Protein AF-A0A5E4LBW2-F1 (afdb_monomer_lite)

Sequence (86 aa):
MAKSGLGEMPEKEGQKSASFSGNSEVKSVGERPDFRVVQTEYDNRLGKTVFKDVGAMWRGTSKNGSDYYTLKIGKLRLLVFPNNKE

Radius of gyration: 24.8 Å; chains: 1; bounding box: 40×86×45 Å

Foldseek 3Di:
DDDDDPDDDDDDDDDDPDDPPAPWCPPDDPDDAPDFDWDWDQDPVVRGIDTDGFWGKHWTAHPVRAIWIWIDGPPDTDIGHDDPDD

Structure (mmCIF, N/CA/C/O backbone):
data_AF-A0A5E4LBW2-F1
#
_entry.id   AF-A0A5E4LBW2-F1
#
loop_
_atom_site.group_PDB
_atom_site.id
_atom_site.type_symbol
_atom_site.label_atom_id
_atom_site.label_alt_id
_atom_site.label_comp_id
_atom_site.label_asym_id
_atom_site.label_entity_id
_atom_site.label_seq_id
_atom_site.pdbx_PDB_ins_code
_atom_site.Cartn_x
_atom_site.Cartn_y
_atom_site.Cartn_z
_atom_site.occupancy
_atom_site.B_iso_or_equiv
_atom_site.auth_seq_id
_atom_site.auth_comp_id
_atom_site.auth_asym_id
_atom_site.auth_atom_id
_atom_site.pdbx_PDB_model_num
ATOM 1 N N . MET A 1 1 ? 22.748 -69.036 -6.580 1.00 46.09 1 MET A N 1
ATOM 2 C CA . MET A 1 1 ? 23.447 -67.743 -6.414 1.00 46.09 1 MET A CA 1
ATOM 3 C C . MET A 1 1 ? 23.138 -66.865 -7.617 1.00 46.09 1 MET A C 1
ATOM 5 O O . MET A 1 1 ? 23.257 -67.381 -8.716 1.00 46.09 1 MET A O 1
ATOM 9 N N . ALA A 1 2 ? 22.818 -65.583 -7.369 1.00 44.31 2 ALA A N 1
ATOM 10 C CA . ALA A 1 2 ? 22.771 -64.451 -8.319 1.00 44.31 2 ALA A CA 1
ATOM 11 C C . ALA A 1 2 ? 21.670 -64.483 -9.408 1.00 44.31 2 ALA A C 1
ATOM 13 O O . ALA A 1 2 ? 21.364 -65.541 -9.928 1.00 44.31 2 ALA A O 1
ATOM 14 N N . LYS A 1 3 ? 21.039 -63.389 -9.857 1.00 46.59 3 LYS A N 1
ATOM 15 C CA . LYS A 1 3 ? 21.011 -61.939 -9.546 1.00 46.59 3 LYS A CA 1
ATOM 16 C C . LYS A 1 3 ? 19.809 -61.384 -10.355 1.00 46.59 3 LYS A C 1
ATOM 18 O O . LYS A 1 3 ? 19.643 -61.770 -11.503 1.00 46.59 3 LYS A O 1
ATOM 23 N N . SER A 1 4 ? 18.835 -60.721 -9.725 1.00 50.06 4 SER A N 1
ATOM 24 C CA . SER A 1 4 ? 18.516 -59.282 -9.879 1.00 50.06 4 SER A CA 1
ATOM 25 C C . SER A 1 4 ? 18.507 -58.721 -11.312 1.00 50.06 4 SER A C 1
ATOM 27 O O . SER A 1 4 ? 19.551 -58.697 -11.960 1.00 50.06 4 SER A O 1
ATOM 29 N N . GLY A 1 5 ? 17.378 -58.140 -11.734 1.00 45.59 5 GLY A N 1
ATOM 30 C CA . GLY A 1 5 ? 17.324 -57.276 -12.918 1.00 45.59 5 GLY A CA 1
ATOM 31 C C . GLY A 1 5 ? 15.909 -56.884 -13.347 1.00 45.59 5 GLY A C 1
ATOM 32 O O . GLY A 1 5 ? 15.509 -57.206 -14.459 1.00 45.59 5 GLY A O 1
ATOM 33 N N . LEU A 1 6 ? 15.141 -56.219 -12.473 1.00 49.00 6 LEU A N 1
ATOM 34 C CA . LEU A 1 6 ? 13.971 -55.443 -12.903 1.00 49.00 6 LEU A CA 1
ATOM 35 C C . LEU A 1 6 ? 14.490 -54.284 -13.762 1.00 49.00 6 LEU A C 1
ATOM 37 O O . LEU A 1 6 ? 15.178 -53.403 -13.253 1.00 49.00 6 LEU A O 1
ATOM 41 N N . GLY A 1 7 ? 14.226 -54.357 -15.065 1.00 46.84 7 GLY A N 1
ATOM 42 C CA . GLY A 1 7 ? 14.624 -53.353 -16.041 1.00 46.84 7 GLY A CA 1
ATOM 43 C C . GLY A 1 7 ? 13.890 -52.035 -15.821 1.00 46.84 7 GLY A C 1
ATOM 44 O O . GLY A 1 7 ? 12.663 -51.995 -15.749 1.00 46.84 7 GLY A O 1
ATOM 45 N N . GLU A 1 8 ? 14.675 -50.968 -15.730 1.00 51.41 8 GLU A N 1
ATOM 46 C CA . GLU A 1 8 ? 14.244 -49.579 -15.796 1.00 51.41 8 GLU A CA 1
ATOM 47 C C . GLU A 1 8 ? 13.595 -49.294 -17.159 1.00 51.41 8 GLU A C 1
ATOM 49 O O . GLU A 1 8 ? 14.185 -49.553 -18.210 1.00 51.41 8 GLU A O 1
ATOM 54 N N . MET A 1 9 ? 12.390 -48.722 -17.148 1.00 61.06 9 MET A N 1
ATOM 55 C CA . MET A 1 9 ? 11.826 -48.032 -18.306 1.00 61.06 9 MET A CA 1
ATOM 56 C C . MET A 1 9 ? 11.908 -46.519 -18.058 1.00 61.06 9 MET A C 1
ATOM 58 O O . MET A 1 9 ? 11.326 -46.042 -17.084 1.00 61.06 9 MET A O 1
ATOM 62 N N . PRO A 1 10 ? 12.624 -45.756 -18.903 1.00 50.22 10 PRO A N 1
ATOM 63 C CA . PRO A 1 10 ? 12.694 -44.304 -18.803 1.00 50.22 10 PRO A CA 1
ATOM 64 C C . PRO A 1 10 ? 11.432 -43.657 -19.392 1.00 50.22 10 PRO A C 1
ATOM 66 O O . PRO A 1 10 ? 11.153 -43.793 -20.586 1.00 50.22 10 PRO A O 1
ATOM 69 N N . GLU A 1 11 ? 10.689 -42.907 -18.576 1.00 49.12 11 GLU A N 1
ATOM 70 C CA . GLU A 1 11 ? 9.660 -41.985 -19.066 1.00 49.12 11 GLU A CA 1
ATOM 71 C C . GLU A 1 11 ? 10.332 -40.794 -19.765 1.00 49.12 11 GLU A C 1
ATOM 73 O O . GLU A 1 11 ? 10.971 -39.947 -19.137 1.00 49.12 11 GLU A O 1
ATOM 78 N N . LYS A 1 12 ? 10.199 -40.733 -21.094 1.00 53.09 12 LYS A N 1
ATOM 79 C CA . LYS A 1 12 ? 10.580 -39.566 -21.892 1.00 53.09 12 LYS A CA 1
ATOM 80 C C . LYS A 1 12 ? 9.458 -38.526 -21.910 1.00 53.09 12 LYS A C 1
ATOM 82 O O . LYS A 1 12 ? 8.385 -38.769 -22.444 1.00 53.09 12 LYS A O 1
ATOM 87 N N . GLU A 1 13 ? 9.801 -37.362 -21.369 1.00 39.59 13 GLU A N 1
ATOM 88 C CA . GLU A 1 13 ? 9.668 -36.026 -21.966 1.00 39.59 13 GLU A CA 1
ATOM 89 C C . GLU A 1 13 ? 8.320 -35.591 -22.580 1.00 39.59 13 GLU A C 1
ATOM 91 O O . GLU A 1 13 ? 7.936 -35.969 -23.681 1.00 39.59 13 GLU A O 1
ATOM 96 N N . GLY A 1 14 ? 7.763 -34.536 -21.974 1.00 40.97 14 GLY A N 1
ATOM 97 C CA . GLY A 1 14 ? 7.733 -33.262 -22.697 1.00 40.97 14 GLY A CA 1
ATOM 98 C C . GLY A 1 14 ? 6.391 -32.811 -23.261 1.00 40.97 14 GLY A C 1
ATOM 99 O O . GLY A 1 14 ? 6.267 -32.611 -24.467 1.00 40.97 14 GLY A O 1
ATOM 100 N N . GLN A 1 15 ? 5.429 -32.470 -22.400 1.00 41.53 15 GLN A N 1
ATOM 101 C CA . GLN A 1 15 ? 4.449 -31.444 -22.766 1.00 41.53 15 GLN A CA 1
ATOM 102 C C . GLN A 1 15 ? 5.000 -30.065 -22.402 1.00 41.53 15 GLN A C 1
ATOM 104 O O . GLN A 1 15 ? 4.913 -29.597 -21.269 1.00 41.53 15 GLN A O 1
ATOM 109 N N . LYS A 1 16 ? 5.610 -29.442 -23.419 1.00 47.91 16 LYS A N 1
ATOM 110 C CA . LYS A 1 16 ? 5.995 -28.030 -23.484 1.00 47.91 16 LYS A CA 1
ATOM 111 C C . LYS A 1 16 ? 4.803 -27.148 -23.104 1.00 47.91 16 LYS A C 1
ATOM 113 O O . LYS A 1 16 ? 3.966 -26.838 -23.951 1.00 47.91 16 LYS A O 1
ATOM 118 N N . SER A 1 17 ? 4.757 -26.681 -21.860 1.00 45.91 17 SER A N 1
ATOM 119 C CA . SER A 1 17 ? 4.094 -25.417 -21.570 1.00 45.91 17 SER A CA 1
ATOM 120 C C . SER A 1 17 ? 4.913 -24.324 -22.253 1.00 45.91 17 SER A C 1
ATOM 122 O O . SER A 1 17 ? 6.124 -24.206 -22.061 1.00 45.91 17 SER A O 1
ATOM 124 N N . ALA A 1 18 ? 4.265 -23.592 -23.156 1.00 43.72 18 ALA A N 1
ATOM 125 C CA . ALA A 1 18 ? 4.872 -22.496 -23.887 1.00 43.72 18 ALA A CA 1
ATOM 126 C C . ALA A 1 18 ? 5.493 -21.506 -22.893 1.00 43.72 18 ALA A C 1
ATOM 128 O O . ALA A 1 18 ? 4.804 -20.832 -22.126 1.00 43.72 18 ALA A O 1
ATOM 129 N N . SER A 1 19 ? 6.821 -21.464 -22.904 1.00 36.28 19 SER A N 1
ATOM 130 C CA . SER A 1 19 ? 7.645 -20.555 -22.131 1.00 36.28 19 SER A CA 1
ATOM 131 C C . SER A 1 19 ? 7.346 -19.120 -22.556 1.00 36.28 19 SER A C 1
ATOM 133 O O . SER A 1 19 ? 7.846 -18.650 -23.581 1.00 36.28 19 SER A O 1
ATOM 135 N N . PHE A 1 20 ? 6.569 -18.397 -21.752 1.00 40.94 20 PHE A N 1
ATOM 136 C CA . PHE A 1 20 ? 6.604 -16.939 -21.752 1.00 40.94 20 PHE A CA 1
ATOM 137 C C . PHE A 1 20 ? 7.948 -16.504 -21.159 1.00 40.94 20 PHE A C 1
ATOM 139 O O . PHE A 1 20 ? 8.072 -16.205 -19.975 1.00 40.94 20 PHE A O 1
ATOM 146 N N . SER A 1 21 ? 8.983 -16.513 -21.999 1.00 42.97 21 SER A N 1
ATOM 147 C CA . SER A 1 21 ? 10.290 -15.954 -21.672 1.00 42.97 21 SER A CA 1
ATOM 148 C C . SER A 1 21 ? 10.201 -14.434 -21.768 1.00 42.97 21 SER A C 1
ATOM 150 O O . SER A 1 21 ? 10.484 -13.801 -22.785 1.00 42.97 21 SER A O 1
ATOM 152 N N . GLY A 1 22 ? 9.705 -13.837 -20.692 1.00 36.66 22 GLY A N 1
ATOM 153 C CA . GLY A 1 22 ? 9.753 -12.411 -20.456 1.00 36.66 22 GLY A CA 1
ATOM 154 C C . GLY A 1 22 ? 10.287 -12.189 -19.059 1.00 36.66 22 GLY A C 1
ATOM 155 O O . GLY A 1 22 ? 9.513 -12.199 -18.116 1.00 36.66 22 GLY A O 1
ATOM 156 N N . ASN A 1 23 ? 11.602 -12.002 -18.946 1.00 42.53 23 ASN A N 1
ATOM 157 C CA . ASN A 1 23 ? 12.280 -11.718 -17.688 1.00 42.53 23 ASN A CA 1
ATOM 158 C C . ASN A 1 23 ? 11.740 -10.410 -17.082 1.00 42.53 23 ASN A C 1
ATOM 160 O O . ASN A 1 23 ? 12.126 -9.309 -17.462 1.00 42.53 23 ASN A O 1
ATOM 164 N N . SER A 1 24 ? 10.731 -10.528 -16.240 1.00 46.34 24 SER A N 1
ATOM 165 C CA . SER A 1 24 ? 10.165 -9.492 -15.388 1.00 46.34 24 SER A CA 1
ATOM 166 C C . SER A 1 24 ? 9.648 -10.293 -14.214 1.00 46.34 24 SER A C 1
ATOM 168 O O . SER A 1 24 ? 8.643 -10.984 -14.362 1.00 46.34 24 SER A O 1
ATOM 170 N N . GLU A 1 25 ? 10.402 -10.323 -13.116 1.00 49.72 25 GLU A N 1
ATOM 171 C CA . GLU A 1 25 ? 10.036 -11.068 -11.913 1.00 49.72 25 GLU A CA 1
ATOM 172 C C . GLU A 1 25 ? 8.704 -10.533 -11.380 1.00 49.72 25 GLU A C 1
ATOM 174 O O . GLU A 1 25 ? 8.635 -9.610 -10.570 1.00 49.72 25 GLU A O 1
ATOM 179 N N . VAL A 1 26 ? 7.605 -11.101 -11.870 1.00 52.22 26 VAL A N 1
ATOM 180 C CA . VAL A 1 26 ? 6.308 -10.999 -11.224 1.00 52.22 26 VAL A CA 1
ATOM 181 C C . VAL A 1 26 ? 6.425 -11.901 -10.009 1.00 52.22 26 VAL A C 1
ATOM 183 O O . VAL A 1 26 ? 6.183 -13.104 -10.098 1.00 52.22 26 VAL A O 1
ATOM 186 N N . LYS A 1 27 ? 6.877 -11.308 -8.901 1.00 56.66 27 LYS A N 1
ATOM 187 C CA . LYS A 1 27 ? 6.959 -11.930 -7.580 1.00 56.66 27 LYS A CA 1
ATOM 188 C C . LYS A 1 27 ? 5.756 -12.849 -7.360 1.00 56.66 27 LYS A C 1
ATOM 190 O O . LYS A 1 27 ? 4.598 -12.423 -7.451 1.00 56.66 27 LYS A O 1
ATOM 195 N N . SER A 1 28 ? 6.035 -14.137 -7.182 1.00 51.94 28 SER A N 1
ATOM 196 C CA . SER A 1 28 ? 5.026 -15.192 -7.132 1.00 51.94 28 SER A CA 1
ATOM 197 C C . SER A 1 28 ? 4.109 -15.042 -5.918 1.00 51.94 28 SER A C 1
ATOM 199 O O . SER A 1 28 ? 4.499 -14.517 -4.874 1.00 51.94 28 SER A O 1
ATOM 201 N N . VAL A 1 29 ? 2.884 -15.557 -6.043 1.00 50.91 29 VAL A N 1
ATOM 202 C CA . VAL A 1 29 ? 1.926 -15.706 -4.938 1.00 50.91 29 VAL A CA 1
ATOM 203 C C . VAL A 1 29 ? 2.619 -16.428 -3.771 1.00 50.91 29 VAL A C 1
ATOM 205 O O . VAL A 1 29 ? 2.909 -17.613 -3.874 1.00 50.91 29 VAL A O 1
ATOM 208 N N . GLY A 1 30 ? 2.920 -15.702 -2.689 1.00 64.06 30 GLY A N 1
ATOM 209 C CA . GLY A 1 30 ? 3.676 -16.209 -1.534 1.00 64.06 30 GLY A CA 1
ATOM 210 C C . GLY A 1 30 ? 4.726 -15.233 -0.997 1.00 64.06 30 GLY A C 1
ATOM 211 O O . GLY A 1 30 ? 5.114 -15.335 0.164 1.00 64.06 30 GLY A O 1
ATOM 212 N N . GLU A 1 31 ? 5.146 -14.250 -1.795 1.00 79.19 31 GLU A N 1
ATOM 213 C CA . GLU A 1 31 ? 6.107 -13.248 -1.336 1.00 79.19 31 GLU A CA 1
ATOM 214 C C . GLU A 1 31 ? 5.454 -12.181 -0.444 1.00 79.19 31 GLU A C 1
ATOM 216 O O . GLU A 1 31 ? 4.349 -11.690 -0.715 1.00 79.19 31 GLU A O 1
ATOM 221 N N . ARG A 1 32 ? 6.148 -11.817 0.644 1.00 88.19 32 ARG A N 1
ATOM 222 C CA . ARG A 1 32 ? 5.702 -10.775 1.575 1.00 88.19 32 ARG A CA 1
ATOM 223 C C . ARG A 1 32 ? 5.557 -9.444 0.821 1.00 88.19 32 ARG A C 1
ATOM 225 O O . ARG A 1 32 ? 6.448 -9.099 0.051 1.00 88.19 32 ARG A O 1
ATOM 232 N N . PRO A 1 33 ? 4.473 -8.685 1.047 1.00 92.69 33 PRO A N 1
ATOM 233 C CA . PRO A 1 33 ? 4.316 -7.388 0.407 1.00 92.69 33 PRO A CA 1
ATOM 234 C C . PR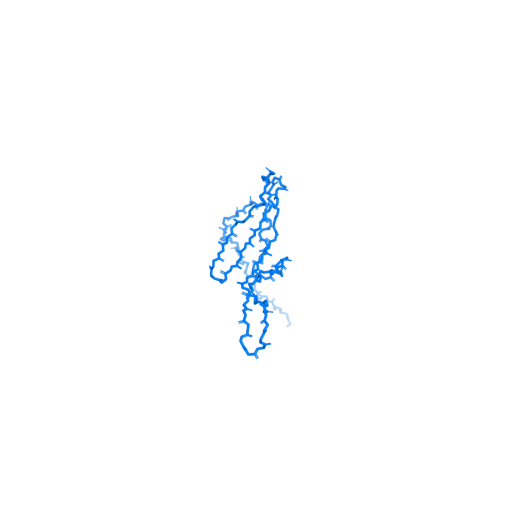O A 1 33 ? 5.351 -6.379 0.899 1.00 92.69 33 PRO A C 1
ATOM 236 O O . PRO A 1 33 ? 5.682 -6.354 2.089 1.00 92.69 33 PRO A O 1
ATOM 239 N N . ASP A 1 34 ? 5.795 -5.517 -0.016 1.00 93.19 34 ASP A N 1
ATOM 240 C CA . ASP A 1 34 ? 6.667 -4.381 0.288 1.00 93.19 34 ASP A CA 1
ATOM 241 C C . ASP A 1 34 ? 5.905 -3.313 1.089 1.00 93.19 34 ASP A C 1
ATOM 243 O O . ASP A 1 34 ? 6.442 -2.734 2.032 1.00 93.19 34 ASP A O 1
ATOM 247 N N . PHE A 1 35 ? 4.623 -3.102 0.764 1.00 94.31 35 PHE A N 1
ATOM 248 C CA . PHE A 1 35 ? 3.768 -2.128 1.442 1.00 94.31 35 PHE A CA 1
ATOM 249 C C . PHE A 1 35 ? 2.419 -2.732 1.832 1.00 94.31 35 PHE A C 1
ATOM 251 O O . PHE A 1 35 ? 1.818 -3.510 1.088 1.00 94.31 35 PHE A O 1
ATOM 258 N N . ARG A 1 36 ? 1.907 -2.322 2.996 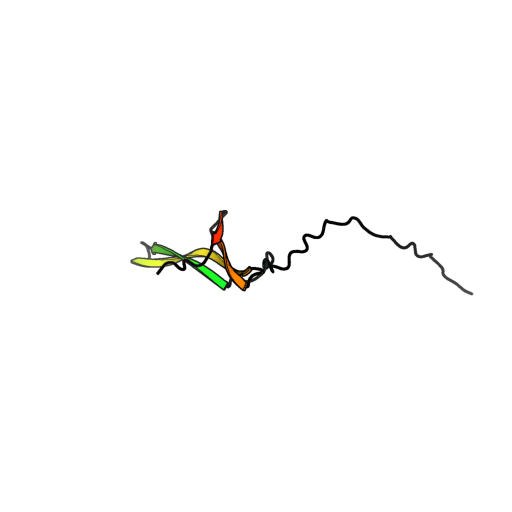1.00 94.31 36 ARG A N 1
ATOM 259 C CA . ARG A 1 36 ? 0.517 -2.560 3.402 1.00 94.31 36 ARG A CA 1
ATOM 260 C C . ARG A 1 36 ? -0.318 -1.331 3.091 1.00 94.31 36 ARG A C 1
ATOM 262 O O . ARG A 1 36 ? 0.141 -0.209 3.288 1.00 94.31 36 ARG A O 1
ATOM 269 N N . VAL A 1 37 ? -1.541 -1.554 2.635 1.00 93.75 37 VAL A N 1
ATOM 270 C CA . VAL A 1 37 ? -2.509 -0.494 2.377 1.00 93.75 37 VAL A CA 1
ATOM 271 C C . VAL A 1 37 ? -3.502 -0.488 3.517 1.00 93.75 37 VAL A C 1
ATOM 273 O O . VAL A 1 37 ? -4.156 -1.493 3.796 1.00 93.75 37 VAL A O 1
ATOM 276 N N . VAL A 1 38 ? -3.595 0.657 4.182 1.00 95.06 38 VAL A N 1
ATOM 277 C CA . VAL A 1 38 ? -4.481 0.848 5.323 1.00 95.06 38 VAL A CA 1
ATOM 278 C C . VAL A 1 38 ? -5.519 1.915 5.024 1.00 95.06 38 VAL A C 1
ATOM 280 O O . VAL A 1 38 ? -5.243 2.881 4.314 1.00 95.06 38 VAL A O 1
ATOM 283 N N . GLN A 1 39 ? -6.704 1.744 5.595 1.00 94.94 39 GLN A N 1
ATOM 284 C CA . GLN A 1 39 ? -7.775 2.729 5.566 1.00 94.94 39 GLN A CA 1
ATOM 285 C C . GLN A 1 39 ? -8.103 3.168 6.991 1.00 94.94 39 GLN A C 1
ATOM 287 O O . GLN A 1 39 ? -8.106 2.356 7.918 1.00 94.94 39 GLN A O 1
ATOM 292 N N . THR A 1 40 ? -8.360 4.459 7.172 1.00 96.38 40 THR A N 1
ATOM 293 C CA . THR A 1 40 ? -8.820 5.006 8.447 1.00 96.38 40 THR A CA 1
ATOM 294 C C . THR A 1 40 ? -10.287 4.658 8.677 1.00 96.38 40 THR A C 1
ATOM 296 O O . THR A 1 40 ? -11.136 4.868 7.813 1.00 96.38 40 THR A O 1
ATOM 299 N N . GLU A 1 41 ? -10.595 4.152 9.866 1.00 9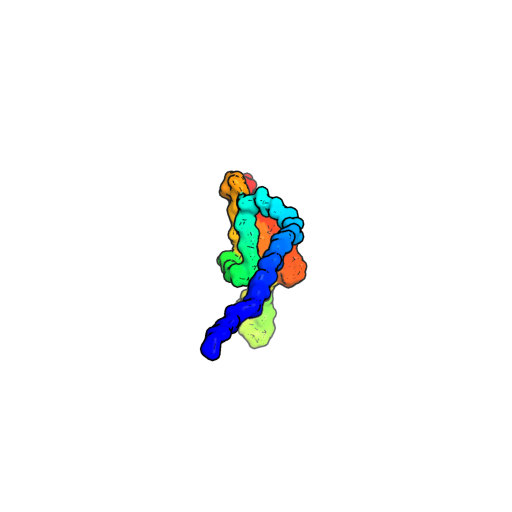5.56 41 GLU A N 1
ATOM 300 C CA . GLU A 1 41 ? -11.962 3.968 10.359 1.00 95.56 41 GLU A CA 1
ATOM 301 C C . GLU A 1 41 ? -12.061 4.595 11.757 1.00 95.56 41 GLU A C 1
ATOM 303 O O . GLU A 1 41 ? -11.120 4.517 12.548 1.00 95.56 41 GLU A O 1
ATOM 308 N N . TYR A 1 42 ? -13.180 5.253 12.068 1.00 95.50 42 TYR A N 1
ATOM 309 C CA . TYR A 1 42 ? -13.433 5.751 13.420 1.00 95.50 42 TYR A CA 1
ATOM 310 C C . TYR A 1 42 ? -14.100 4.651 14.247 1.00 95.50 42 TYR A C 1
ATOM 312 O O . TYR A 1 42 ? -15.193 4.192 13.913 1.00 95.50 42 TYR A O 1
ATOM 320 N N . ASP A 1 43 ? -13.439 4.216 15.319 1.00 94.44 43 ASP A N 1
ATOM 321 C CA . ASP A 1 43 ? -13.985 3.213 16.224 1.00 94.44 43 ASP A CA 1
ATOM 322 C C . ASP A 1 43 ? -14.793 3.899 17.330 1.00 94.44 43 ASP A C 1
ATOM 324 O O . ASP A 1 43 ? -14.235 4.448 18.282 1.00 94.44 43 ASP A O 1
ATOM 328 N N . ASN A 1 44 ? -16.122 3.825 17.222 1.00 93.75 44 ASN A N 1
ATOM 329 C CA . ASN A 1 44 ? -17.056 4.395 18.198 1.00 93.75 44 ASN A CA 1
ATOM 330 C C . ASN A 1 44 ? -16.937 3.779 19.603 1.00 93.75 44 ASN A C 1
ATOM 332 O O . ASN A 1 44 ? -17.363 4.401 20.571 1.00 93.75 44 ASN A O 1
ATOM 336 N N . ARG A 1 45 ? -16.383 2.566 19.741 1.00 93.88 45 ARG A N 1
ATOM 337 C CA . ARG A 1 45 ? -16.191 1.917 21.050 1.00 93.88 45 ARG A CA 1
ATOM 338 C C . ARG A 1 45 ? -14.950 2.443 21.755 1.00 93.88 45 ARG A C 1
ATOM 340 O O . ARG A 1 45 ? -14.943 2.560 22.975 1.00 93.88 45 ARG A O 1
ATOM 347 N N . LEU A 1 46 ? -13.902 2.738 20.988 1.00 91.12 46 LEU A N 1
ATOM 348 C CA . LEU A 1 46 ? -12.630 3.249 21.503 1.00 91.12 46 LEU A CA 1
ATOM 349 C C . LEU A 1 46 ? -12.532 4.780 21.444 1.00 91.12 46 LEU A C 1
ATOM 351 O O . LEU A 1 46 ? -11.576 5.343 21.974 1.00 91.12 46 LEU A O 1
ATOM 355 N N . GLY A 1 47 ? -13.481 5.443 20.778 1.00 95.19 47 GLY A N 1
ATOM 356 C CA . GLY A 1 47 ? -13.522 6.894 20.601 1.00 95.19 47 GLY A CA 1
ATOM 357 C C . GLY A 1 47 ? -12.362 7.455 19.772 1.00 95.19 47 GLY A C 1
ATOM 358 O O . GLY A 1 47 ? -12.037 8.634 19.909 1.00 95.19 47 GLY A O 1
ATOM 359 N N . LYS A 1 48 ? -11.702 6.637 18.940 1.00 95.00 48 LYS A N 1
ATOM 360 C CA . LYS A 1 48 ? -10.483 7.024 18.208 1.00 95.00 48 LYS A CA 1
ATOM 361 C C . LYS A 1 48 ? -10.446 6.482 16.783 1.00 95.00 48 LYS A C 1
ATOM 363 O O . LYS A 1 48 ? -11.048 5.455 16.478 1.00 95.00 48 LYS A O 1
ATOM 368 N N . THR A 1 49 ? -9.666 7.142 15.931 1.00 96.19 49 THR A N 1
ATOM 369 C CA . THR A 1 49 ? -9.352 6.651 14.585 1.00 96.19 49 THR A CA 1
ATOM 370 C C . THR A 1 49 ? -8.375 5.483 14.664 1.00 96.19 49 THR A C 1
ATOM 372 O O . THR A 1 49 ? -7.330 5.573 15.311 1.00 96.19 49 THR A O 1
ATOM 375 N N . VAL A 1 50 ? -8.707 4.389 13.987 1.00 95.75 50 VAL A N 1
ATOM 376 C CA . VAL A 1 50 ? -7.865 3.204 13.828 1.00 95.75 50 VAL A CA 1
ATOM 377 C C . VAL A 1 50 ? -7.531 2.994 12.353 1.00 95.75 50 VAL A C 1
ATOM 379 O O . VAL A 1 50 ? -8.263 3.429 11.465 1.00 95.75 50 VAL A O 1
ATOM 382 N N . PHE A 1 51 ? -6.408 2.330 12.088 1.00 95.19 51 PHE A N 1
ATOM 383 C CA . PHE A 1 51 ? -5.998 1.952 10.739 1.00 95.19 51 PHE A CA 1
ATOM 384 C C . PHE A 1 51 ? -6.311 0.479 10.514 1.00 95.19 51 PHE A C 1
ATOM 386 O O . PHE A 1 51 ? -5.799 -0.388 11.222 1.00 95.19 51 PHE A O 1
ATOM 393 N N . LYS A 1 52 ? -7.145 0.200 9.520 1.00 94.38 52 LYS A N 1
ATOM 394 C CA . LYS A 1 52 ? -7.526 -1.152 9.128 1.00 94.38 52 LYS A CA 1
ATOM 395 C C . LYS A 1 52 ? -6.757 -1.568 7.891 1.00 94.38 52 LYS A C 1
ATOM 397 O O . LYS A 1 52 ? -6.699 -0.820 6.920 1.00 94.38 52 LYS A O 1
ATOM 402 N N . ASP A 1 53 ? -6.186 -2.764 7.931 1.00 94.44 53 ASP A N 1
ATOM 403 C CA . ASP A 1 53 ? -5.526 -3.369 6.778 1.00 94.44 53 ASP A CA 1
ATOM 404 C C . ASP A 1 53 ? -6.582 -3.745 5.726 1.00 94.44 53 ASP A C 1
ATOM 406 O O . ASP A 1 53 ? -7.501 -4.520 6.005 1.00 94.44 53 ASP A O 1
ATOM 410 N N . VAL A 1 54 ? -6.488 -3.144 4.539 1.00 94.81 54 VAL A N 1
ATOM 411 C CA . VAL A 1 54 ? -7.439 -3.345 3.430 1.00 94.81 54 VAL A CA 1
ATOM 412 C C . VAL A 1 54 ? -6.788 -3.992 2.211 1.00 94.81 54 VAL A C 1
ATOM 414 O O . VAL A 1 54 ? -7.479 -4.419 1.280 1.00 94.81 54 VAL A O 1
ATOM 417 N N . GLY A 1 55 ? -5.460 -4.081 2.193 1.00 95.00 55 GLY A N 1
ATOM 418 C CA . GLY A 1 55 ? -4.744 -4.526 1.018 1.00 95.00 55 GLY A CA 1
ATOM 419 C C . GLY A 1 55 ? -3.238 -4.446 1.152 1.00 95.00 55 GLY A C 1
ATOM 420 O O . GLY A 1 55 ? -2.671 -4.096 2.183 1.00 95.00 55 GLY A O 1
ATOM 421 N N . ALA A 1 56 ? -2.571 -4.773 0.060 1.00 95.75 56 ALA A N 1
ATOM 422 C CA . ALA A 1 56 ? -1.126 -4.824 0.014 1.00 95.75 56 ALA A CA 1
ATOM 423 C C . ALA A 1 56 ? -0.615 -4.495 -1.382 1.00 95.75 56 ALA A C 1
ATOM 425 O O . ALA A 1 56 ? -1.338 -4.623 -2.375 1.00 95.75 56 ALA A O 1
ATOM 426 N N . MET A 1 57 ? 0.637 -4.065 -1.444 1.00 95.38 57 MET A N 1
ATOM 427 C CA . MET A 1 57 ? 1.282 -3.653 -2.672 1.00 95.38 57 MET A CA 1
ATOM 428 C C . MET A 1 57 ? 2.684 -4.251 -2.761 1.00 95.38 57 MET A C 1
ATOM 430 O O . MET A 1 57 ? 3.436 -4.264 -1.786 1.00 95.38 57 MET A O 1
ATOM 434 N N . TRP A 1 58 ? 3.012 -4.748 -3.948 1.00 94.75 58 TRP A N 1
ATOM 435 C CA . TRP A 1 58 ? 4.298 -5.356 -4.273 1.00 94.75 58 TRP A CA 1
ATOM 436 C C . TRP A 1 58 ? 4.981 -4.505 -5.327 1.00 94.75 58 TRP A C 1
ATOM 438 O O . TRP A 1 58 ? 4.361 -4.183 -6.345 1.00 94.75 58 TRP A O 1
ATOM 448 N N . ARG A 1 59 ? 6.239 -4.148 -5.092 1.00 93.69 59 ARG A N 1
ATOM 449 C CA . ARG A 1 59 ? 7.066 -3.440 -6.062 1.00 93.69 59 ARG A CA 1
ATOM 450 C C . ARG A 1 59 ? 7.666 -4.445 -7.038 1.00 93.69 59 ARG A C 1
ATOM 452 O O . ARG A 1 59 ? 8.195 -5.479 -6.635 1.00 93.69 59 ARG A O 1
ATOM 459 N N . GLY A 1 60 ? 7.607 -4.111 -8.316 1.00 91.81 60 GLY A N 1
ATOM 460 C CA . GLY A 1 60 ? 8.346 -4.779 -9.372 1.00 91.81 60 GLY A CA 1
ATOM 461 C C . GLY A 1 60 ? 9.096 -3.757 -10.216 1.00 91.81 60 GLY A C 1
ATOM 462 O O . GLY A 1 60 ? 8.786 -2.567 -10.202 1.00 91.81 60 GLY A O 1
ATOM 463 N N . THR A 1 61 ? 10.069 -4.242 -10.974 1.00 93.56 61 THR A N 1
ATOM 464 C CA . THR A 1 61 ? 10.820 -3.438 -11.940 1.00 93.56 61 THR A CA 1
ATOM 465 C C . THR A 1 61 ? 10.608 -4.045 -13.322 1.00 93.56 61 THR A C 1
ATOM 467 O O . THR A 1 61 ? 10.702 -5.262 -13.503 1.00 93.56 61 THR A O 1
ATOM 470 N N . SER A 1 62 ? 10.218 -3.227 -14.297 1.00 90.00 62 SER A N 1
ATOM 471 C CA . SER A 1 62 ? 9.998 -3.677 -15.672 1.00 90.00 62 SER A CA 1
ATOM 472 C C . SER A 1 62 ? 11.321 -3.856 -16.416 1.00 90.00 62 SER A C 1
ATOM 474 O O . SER A 1 62 ? 12.382 -3.435 -15.964 1.00 90.00 62 SER A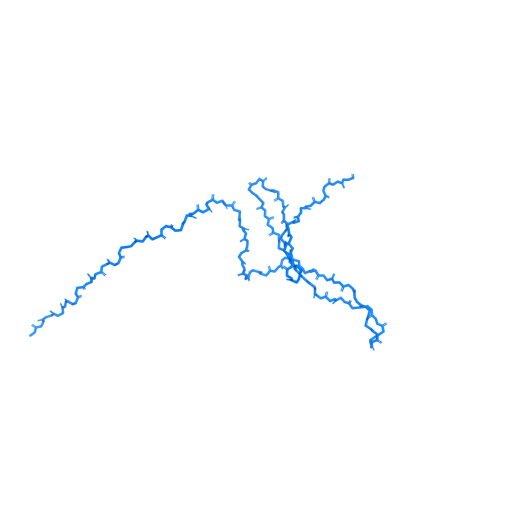 O 1
ATOM 476 N N . LYS A 1 63 ? 11.268 -4.468 -17.606 1.00 90.25 63 LYS A N 1
ATOM 477 C CA . LYS A 1 63 ? 12.463 -4.760 -18.425 1.00 90.25 63 LYS A CA 1
ATOM 478 C C . LYS A 1 63 ? 13.313 -3.534 -18.761 1.00 90.25 63 LYS A C 1
ATOM 480 O O . LYS A 1 63 ? 14.514 -3.653 -18.946 1.00 90.25 63 LYS A O 1
ATOM 485 N N .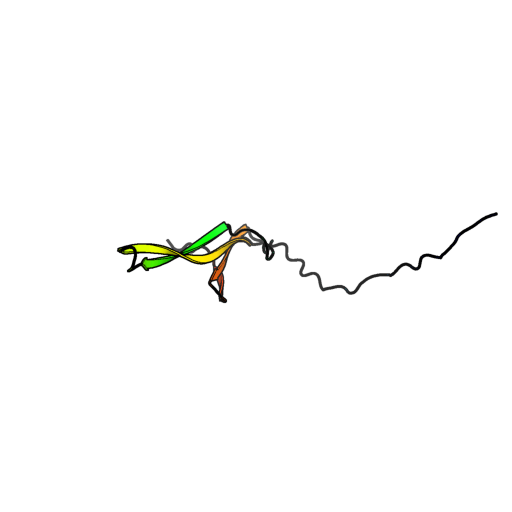 ASN A 1 64 ? 12.677 -2.374 -18.879 1.00 90.94 64 ASN A N 1
ATOM 486 C CA . ASN A 1 64 ? 13.319 -1.090 -19.154 1.00 90.94 64 ASN A CA 1
ATOM 487 C C . ASN A 1 64 ? 13.814 -0.377 -17.879 1.00 90.94 64 ASN A C 1
ATOM 489 O O . ASN A 1 64 ? 14.222 0.776 -17.961 1.00 90.94 64 ASN A O 1
ATOM 493 N N . GLY A 1 65 ? 13.741 -1.022 -16.711 1.00 91.00 65 GLY A N 1
ATOM 494 C CA . GLY A 1 65 ? 14.178 -0.459 -15.433 1.00 91.00 65 GLY A CA 1
ATOM 495 C C . GLY A 1 65 ? 13.171 0.473 -14.758 1.00 91.00 65 GLY A C 1
ATOM 496 O O . GLY A 1 65 ? 13.504 1.071 -13.742 1.00 91.00 65 GLY A O 1
ATOM 497 N N . SER A 1 66 ? 11.956 0.629 -15.292 1.00 91.12 66 SER A N 1
ATOM 498 C CA . SER A 1 66 ? 10.928 1.454 -14.647 1.00 91.12 66 SER A CA 1
ATOM 499 C C . SER A 1 66 ? 10.266 0.719 -13.479 1.00 91.12 66 SER A C 1
ATOM 501 O O . SER A 1 66 ? 9.968 -0.473 -13.564 1.00 91.12 66 SER A O 1
ATOM 503 N N . ASP A 1 67 ? 9.991 1.437 -12.394 1.00 93.44 67 ASP A N 1
ATOM 504 C CA . ASP A 1 67 ? 9.264 0.873 -11.259 1.00 93.44 67 ASP A CA 1
ATOM 505 C C . ASP A 1 67 ? 7.763 0.787 -11.551 1.00 93.44 67 ASP A C 1
ATOM 507 O O . ASP A 1 67 ? 7.146 1.713 -12.086 1.00 93.44 67 ASP A O 1
ATOM 511 N N . TYR A 1 68 ? 7.160 -0.328 -11.149 1.00 94.62 68 TYR A N 1
ATOM 512 C CA . TYR A 1 68 ? 5.717 -0.511 -11.121 1.00 94.62 68 TYR A CA 1
ATOM 513 C C . TYR A 1 68 ? 5.304 -1.206 -9.829 1.00 94.62 68 TYR A C 1
ATOM 515 O O . TYR A 1 68 ? 6.102 -1.841 -9.137 1.00 94.62 68 TYR A O 1
ATOM 523 N N . TYR A 1 69 ? 4.022 -1.116 -9.514 1.00 94.88 69 TYR A N 1
ATOM 524 C CA . TYR A 1 69 ? 3.469 -1.725 -8.322 1.00 94.88 69 TYR A CA 1
ATOM 525 C C . TYR A 1 69 ? 2.242 -2.552 -8.670 1.00 94.88 69 TYR A C 1
ATOM 527 O O . TYR A 1 69 ? 1.357 -2.121 -9.406 1.00 94.88 69 TYR A O 1
ATOM 535 N N . THR A 1 70 ? 2.169 -3.755 -8.117 1.00 95.25 70 THR A N 1
ATOM 536 C CA . THR A 1 70 ? 0.929 -4.527 -8.099 1.00 95.25 70 THR A CA 1
ATOM 537 C C . THR A 1 70 ? 0.209 -4.216 -6.802 1.00 95.25 70 THR A C 1
ATOM 539 O O . THR A 1 70 ? 0.723 -4.540 -5.739 1.00 95.25 70 THR A O 1
ATOM 542 N N . LEU A 1 71 ? -0.982 -3.633 -6.875 1.00 95.44 71 LEU A N 1
ATOM 543 C CA . LEU A 1 71 ? -1.834 -3.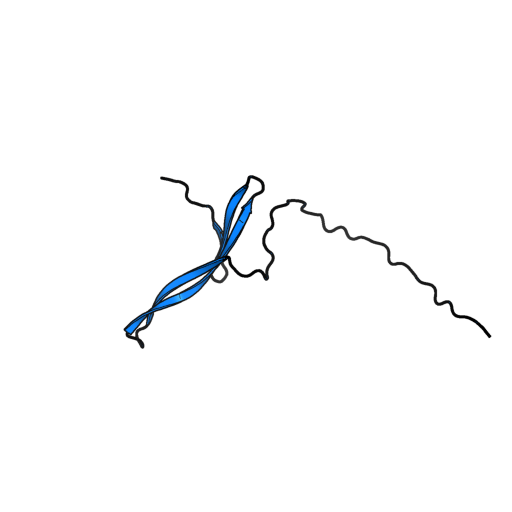346 -5.724 1.00 95.44 71 LEU A CA 1
ATOM 544 C C . LEU A 1 71 ? -2.980 -4.359 -5.663 1.00 95.44 71 LEU A C 1
ATOM 546 O O . LEU A 1 71 ? -3.694 -4.551 -6.646 1.00 95.44 71 LEU A O 1
ATOM 550 N N . LYS A 1 72 ? -3.186 -4.990 -4.506 1.00 94.62 72 LYS A N 1
ATOM 551 C CA . LYS A 1 72 ? -4.340 -5.854 -4.236 1.00 94.62 72 LYS A CA 1
ATOM 552 C C . LYS A 1 72 ? -5.165 -5.288 -3.086 1.00 94.62 72 LYS A C 1
ATOM 554 O O . LYS A 1 72 ? -4.648 -5.149 -1.982 1.00 94.62 72 LYS A O 1
ATOM 559 N N . ILE A 1 73 ? -6.449 -5.031 -3.333 1.00 94.56 73 ILE A N 1
ATOM 560 C CA . ILE A 1 73 ? -7.424 -4.585 -2.326 1.00 94.56 73 ILE A CA 1
ATOM 561 C C . ILE A 1 73 ? -8.642 -5.501 -2.426 1.00 94.56 73 ILE A C 1
ATOM 563 O O . ILE A 1 73 ? -9.349 -5.511 -3.435 1.00 94.56 73 ILE A O 1
ATOM 567 N N . GLY A 1 74 ? -8.871 -6.327 -1.404 1.00 89.25 74 GLY A N 1
ATOM 568 C CA . GLY A 1 74 ? -9.892 -7.377 -1.451 1.00 89.25 74 GLY A CA 1
ATOM 569 C C . GLY A 1 74 ? -9.736 -8.295 -2.677 1.00 89.25 74 GLY A C 1
ATOM 570 O O . GLY A 1 74 ? -8.751 -9.029 -2.799 1.00 89.25 74 GLY A O 1
ATOM 571 N N . LYS A 1 75 ? -10.722 -8.256 -3.586 1.00 91.62 75 LYS A N 1
ATOM 572 C CA . LYS A 1 75 ? -10.732 -9.016 -4.854 1.00 91.62 75 LYS A CA 1
ATOM 573 C C . LYS A 1 75 ? -10.181 -8.231 -6.052 1.00 91.62 75 LYS A C 1
ATOM 575 O O . LYS A 1 75 ? -10.014 -8.813 -7.120 1.00 91.62 75 LYS A O 1
ATOM 580 N N . LEU A 1 76 ? -9.909 -6.936 -5.896 1.00 94.25 76 LEU A N 1
ATOM 581 C CA . LEU A 1 76 ? -9.373 -6.088 -6.958 1.00 94.25 76 LEU A CA 1
ATOM 582 C C . LEU A 1 76 ? -7.852 -6.213 -7.019 1.00 94.25 76 LEU A C 1
ATOM 584 O O . LEU A 1 76 ? -7.175 -6.215 -5.988 1.00 94.25 76 LEU A O 1
ATOM 588 N N . ARG A 1 77 ? -7.320 -6.286 -8.241 1.00 94.00 77 ARG A N 1
ATOM 589 C CA . ARG A 1 77 ? -5.885 -6.251 -8.528 1.00 94.00 77 ARG A CA 1
ATOM 590 C C . ARG A 1 77 ? -5.625 -5.171 -9.567 1.00 94.00 77 ARG A C 1
ATOM 592 O O . ARG A 1 77 ? -6.184 -5.227 -10.657 1.00 94.00 77 ARG A O 1
ATOM 599 N N . LEU A 1 78 ? -4.798 -4.200 -9.211 1.00 94.44 78 LEU A N 1
ATOM 600 C CA . LEU A 1 78 ? -4.488 -3.030 -10.021 1.00 94.44 78 LEU A CA 1
ATOM 601 C C . LEU A 1 78 ? -2.990 -2.992 -10.310 1.00 94.44 78 LEU A C 1
ATOM 603 O O . LEU A 1 78 ? -2.174 -3.360 -9.462 1.00 94.44 78 LEU A O 1
ATOM 607 N N . LEU A 1 79 ? -2.646 -2.531 -11.508 1.00 94.62 79 LEU A N 1
ATOM 608 C CA . LEU A 1 79 ? -1.280 -2.193 -11.877 1.00 94.62 79 LEU A CA 1
ATOM 609 C C . LEU A 1 79 ? -1.114 -0.681 -11.713 1.00 94.62 79 LEU A C 1
ATOM 611 O O . LEU A 1 79 ? -1.878 0.090 -12.290 1.00 94.62 79 LEU A O 1
ATOM 615 N N . VAL A 1 80 ? -0.157 -0.275 -10.887 1.00 94.94 80 VAL A N 1
ATOM 616 C CA . VAL A 1 80 ? 0.051 1.112 -10.472 1.00 94.94 80 VAL A CA 1
ATOM 617 C C . VAL A 1 80 ? 1.434 1.564 -10.920 1.00 94.94 80 VAL A C 1
ATOM 619 O O . VAL A 1 80 ? 2.417 0.841 -10.759 1.00 94.94 80 VAL A O 1
ATOM 622 N N . PHE A 1 81 ? 1.506 2.775 -11.460 1.00 94.69 81 PHE A N 1
ATOM 623 C CA . PHE A 1 81 ? 2.743 3.403 -11.910 1.00 94.69 81 PHE A CA 1
ATOM 624 C C . PHE A 1 81 ? 2.993 4.687 -11.109 1.00 94.69 81 PHE A C 1
ATOM 626 O O . PHE A 1 81 ? 2.020 5.356 -10.743 1.00 94.69 81 PHE A O 1
ATOM 633 N N . PRO A 1 82 ? 4.260 5.045 -10.831 1.00 92.50 82 PRO A N 1
ATOM 634 C CA . PRO A 1 82 ? 4.599 6.327 -10.224 1.00 92.50 82 PRO A CA 1
ATOM 635 C C . PRO A 1 82 ? 3.996 7.499 -11.007 1.00 92.50 82 PRO A C 1
ATOM 637 O O . PRO A 1 82 ? 4.086 7.552 -12.236 1.00 92.50 82 PRO A O 1
ATOM 640 N N . ASN A 1 83 ? 3.377 8.443 -10.298 1.00 93.12 83 ASN A N 1
ATOM 641 C CA . ASN A 1 83 ? 2.913 9.681 -10.909 1.00 93.12 83 ASN A CA 1
ATOM 642 C C . ASN A 1 83 ? 4.077 10.676 -10.972 1.00 93.12 83 ASN A C 1
ATOM 644 O O . ASN A 1 83 ? 4.363 11.348 -9.988 1.00 93.12 83 ASN A O 1
ATOM 648 N N . ASN A 1 84 ? 4.726 10.768 -12.131 1.00 88.56 84 ASN A N 1
ATOM 649 C CA . ASN A 1 84 ? 5.872 11.657 -12.361 1.00 88.56 84 ASN A CA 1
ATOM 650 C C . ASN A 1 84 ? 5.458 13.055 -12.857 1.00 88.56 84 ASN A C 1
ATOM 652 O O . ASN A 1 84 ? 6.241 13.728 -13.522 1.00 88.56 84 ASN A O 1
ATOM 656 N N . LYS A 1 85 ? 4.207 13.462 -12.625 1.00 81.00 85 LYS A N 1
ATOM 657 C CA . LYS A 1 85 ? 3.751 14.814 -12.952 1.00 81.00 85 LYS A CA 1
ATOM 658 C C . LYS A 1 85 ? 4.091 15.738 -11.783 1.00 81.00 85 LYS A C 1
ATOM 660 O O . LYS A 1 85 ? 3.474 15.605 -10.727 1.00 81.00 85 LYS A O 1
ATOM 665 N N . GLU A 1 86 ? 5.080 16.605 -11.993 1.00 59.69 86 GLU A N 1
ATOM 666 C CA . GLU A 1 86 ? 5.340 17.806 -11.182 1.00 59.69 86 GLU A CA 1
ATOM 667 C C . GLU A 1 86 ? 4.334 18.921 -11.496 1.00 59.69 86 GLU A C 1
ATOM 669 O O . GLU A 1 86 ? 3.887 19.009 -12.667 1.00 59.69 86 GLU A O 1
#

Secondary structure (DSSP, 8-state):
----------------------------TTPPPSEEEEEEEEETTTTEEEEEEEEEEEEEE-TTS-EEEEEEETTEEEEE------

pLDDT: mean 76.86, std 22.26, range [36.28, 96.38]